Protein AF-A0A6A0A5J2-F1 (afdb_monomer)

Sequence (59 aa):
GDARVEEIDMLWEITKQIEGHTICALGDAAAWPVQGLIRHFRGEMENRIRHASQVQIAA

Radius of gyration: 13.84 Å; Cα contacts (8 Å, |Δi|>4): 39; chains: 1; bounding box: 26×26×39 Å

Mean predicted aligned error: 3.45 Å

Nearest PDB structures (foldseek):
  7ard-assembly1_F  TM=9.938E-01  e=2.115E-05  Polytomella sp. Pringsheim 198.80
  8bq6-assembly1_F  TM=9.842E-01  e=3.518E-05  Arabidopsis thaliana
  8b9z-assembly1_F  TM=9.332E-01  e=1.426E-04  Drosophila melanogaster
  7zmg-assembly1_B  TM=9.995E-01  e=3.703E-04  Thermochaetoides thermophila DSM 1495
  7o71-assembly1_B  TM=9.916E-01  e=3.703E-04  Yarrowia lipolytica

Foldseek 3Di:
DQDDLVVLVVLLVVLVCQPPPDPDCVSVVVSVVSNVCCVPPSVVVVVVNVVVVVVVVVD

InterPro domains:
  IPR019575 NADH-ubiquinone oxidoreductase 51kDa subunit, iron-sulphur binding domain [PF10589] (1-47)
  IPR037207 NADH-ubiquinone oxidoreductase 51kDa subunit, iron-sulphur binding domain superfamily [G3DSA:1.20.1440.230] (1-59)
  IPR037207 NADH-ubiquinone oxidoreductase 51kDa subunit, iron-sulphur binding domain superfamily [SSF140490] (1-52)
  IPR050837 Complex I 51 kDa subunit [PTHR11780] (1-55)

Structure (mmCIF, N/CA/C/O backbone):
data_AF-A0A6A0A5J2-F1
#
_entry.id   AF-A0A6A0A5J2-F1
#
loop_
_atom_site.group_PDB
_atom_site.id
_atom_site.type_symbol
_atom_site.label_atom_id
_atom_site.label_alt_id
_atom_site.label_comp_id
_atom_site.label_asym_id
_atom_site.label_entity_id
_atom_site.label_seq_id
_atom_site.pdbx_PDB_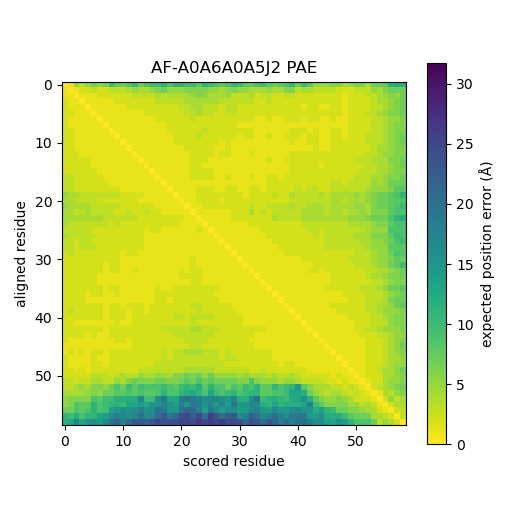ins_code
_atom_site.Cartn_x
_atom_site.Cartn_y
_atom_site.Cartn_z
_atom_site.occupancy
_atom_site.B_iso_or_equiv
_atom_site.auth_seq_id
_atom_site.auth_comp_id
_atom_site.auth_asym_id
_atom_site.auth_atom_id
_atom_site.pdbx_PDB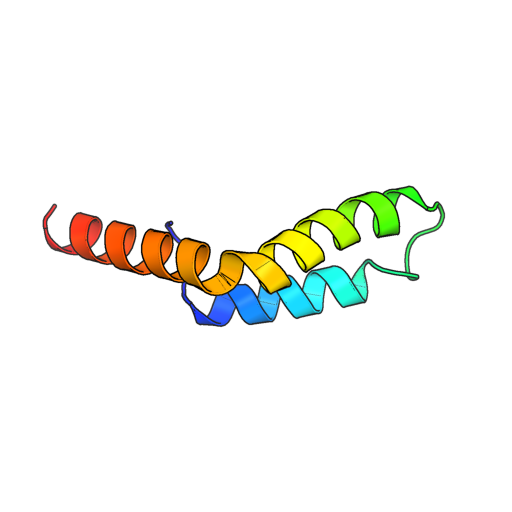_model_num
ATOM 1 N N . GLY A 1 1 ? -2.327 5.962 11.299 1.00 82.31 1 GLY A N 1
ATOM 2 C CA . GLY A 1 1 ? -3.765 5.845 11.589 1.00 82.31 1 GLY A CA 1
ATOM 3 C C . GLY A 1 1 ? -4.545 7.052 11.112 1.00 82.31 1 GLY A C 1
ATOM 4 O O . GLY A 1 1 ? -5.756 6.999 11.155 1.00 82.31 1 GLY A O 1
ATOM 5 N N . ASP A 1 2 ? -3.890 8.109 10.631 1.00 92.69 2 ASP A N 1
ATOM 6 C CA . ASP A 1 2 ? -4.538 9.361 10.221 1.00 92.69 2 ASP A CA 1
ATOM 7 C C . ASP A 1 2 ? -5.095 9.313 8.782 1.00 92.69 2 ASP A C 1
ATOM 9 O O . ASP A 1 2 ? -4.939 10.243 8.006 1.00 92.69 2 ASP A O 1
ATOM 13 N N . ALA A 1 3 ? -5.645 8.165 8.387 1.00 94.56 3 ALA A N 1
ATOM 14 C CA . ALA A 1 3 ? -6.188 7.925 7.050 1.00 94.56 3 ALA A CA 1
ATOM 15 C C . ALA A 1 3 ? -7.668 7.551 7.162 1.00 94.56 3 ALA A C 1
ATOM 17 O O . ALA A 1 3 ? -8.110 7.100 8.218 1.00 94.56 3 ALA A O 1
ATOM 18 N N . ARG A 1 4 ? -8.437 7.674 6.080 1.00 95.44 4 ARG A N 1
ATOM 19 C CA . ARG A 1 4 ? -9.799 7.121 5.991 1.00 95.44 4 ARG A CA 1
ATOM 20 C C . ARG A 1 4 ? -9.743 5.659 5.546 1.00 95.44 4 ARG A C 1
ATOM 22 O O . ARG A 1 4 ? -8.837 5.249 4.831 1.00 95.44 4 ARG A O 1
ATOM 29 N N . VAL A 1 5 ? -10.735 4.854 5.935 1.00 96.31 5 VAL A N 1
ATOM 30 C CA . VAL A 1 5 ? -10.781 3.419 5.568 1.00 96.31 5 VAL A CA 1
ATOM 31 C C . VAL A 1 5 ? -10.765 3.216 4.046 1.00 96.31 5 VAL A C 1
ATOM 33 O O . VAL A 1 5 ? -10.062 2.343 3.551 1.00 96.31 5 VAL A O 1
ATOM 36 N N . GLU A 1 6 ? -11.473 4.065 3.305 1.00 97.06 6 GLU A N 1
ATOM 37 C CA . GLU A 1 6 ? -11.498 4.098 1.832 1.00 97.06 6 GLU A CA 1
ATOM 38 C C . GLU A 1 6 ? -10.131 4.400 1.189 1.00 97.06 6 GLU A C 1
ATOM 40 O O . GLU A 1 6 ? -9.867 3.991 0.059 1.00 97.06 6 GLU A O 1
ATOM 45 N N . GLU A 1 7 ? -9.214 5.054 1.907 1.00 97.94 7 GLU A N 1
ATOM 46 C CA . GLU A 1 7 ? -7.867 5.323 1.397 1.00 97.94 7 GLU A CA 1
ATOM 47 C C . GLU A 1 7 ? -7.006 4.053 1.355 1.00 97.94 7 GLU A C 1
ATOM 49 O O . GLU A 1 7 ? -6.016 4.021 0.628 1.00 97.94 7 GLU A O 1
ATOM 54 N N . ILE A 1 8 ? -7.398 2.977 2.054 1.00 98.00 8 ILE A N 1
ATOM 55 C CA . ILE A 1 8 ? -6.774 1.654 1.893 1.00 98.00 8 ILE A CA 1
ATOM 56 C C . ILE A 1 8 ? -7.039 1.112 0.480 1.00 98.00 8 ILE A C 1
ATOM 58 O O . ILE A 1 8 ? -6.130 0.562 -0.140 1.00 98.00 8 ILE A O 1
ATOM 62 N N . ASP A 1 9 ? -8.255 1.291 -0.042 1.00 98.06 9 ASP A N 1
ATOM 63 C CA . ASP A 1 9 ? -8.617 0.856 -1.399 1.00 98.06 9 ASP A CA 1
ATOM 64 C C . ASP A 1 9 ? -7.962 1.747 -2.455 1.00 98.06 9 ASP A C 1
ATOM 66 O O . ASP A 1 9 ? -7.434 1.256 -3.450 1.00 98.06 9 ASP A O 1
ATOM 70 N N . MET A 1 10 ? -7.890 3.055 -2.201 1.00 98.25 10 MET A N 1
ATOM 71 C CA . MET A 1 10 ? -7.116 3.962 -3.049 1.00 98.25 10 MET A CA 1
ATOM 72 C C . MET A 1 10 ? -5.634 3.558 -3.098 1.00 98.25 10 MET A C 1
ATOM 74 O O . MET A 1 10 ? -5.038 3.514 -4.173 1.00 98.25 10 MET A O 1
ATOM 78 N N . LEU A 1 11 ? -5.033 3.232 -1.949 1.00 98.19 11 LEU A N 1
ATOM 79 C CA . LEU A 1 11 ? -3.643 2.787 -1.874 1.00 98.19 11 LEU A CA 1
ATOM 80 C C . LEU A 1 11 ? -3.434 1.467 -2.626 1.00 98.19 11 LEU A C 1
ATOM 82 O O . LEU A 1 11 ? -2.422 1.307 -3.307 1.00 98.19 11 LEU A O 1
ATOM 86 N N . TRP A 1 12 ? -4.395 0.544 -2.547 1.00 98.44 12 TRP A N 1
ATOM 87 C CA . TRP A 1 12 ? -4.391 -0.684 -3.337 1.00 98.44 12 TRP A CA 1
ATOM 88 C C . TRP A 1 12 ? -4.326 -0.385 -4.842 1.00 98.44 12 TRP A C 1
ATOM 90 O O . TRP A 1 12 ? -3.418 -0.870 -5.521 1.00 98.44 12 TRP A O 1
ATOM 100 N N . GLU A 1 13 ? -5.203 0.480 -5.351 1.00 98.50 13 GLU A N 1
ATOM 101 C CA . GLU A 1 13 ? -5.206 0.864 -6.768 1.00 98.50 13 GLU A CA 1
ATOM 102 C C . GLU A 1 13 ? -3.911 1.574 -7.187 1.00 98.50 13 GLU A C 1
ATOM 104 O O . GLU A 1 13 ? -3.341 1.259 -8.232 1.00 98.50 13 GLU A O 1
ATOM 109 N N . ILE A 1 14 ? -3.364 2.457 -6.345 1.00 98.31 14 ILE A N 1
ATOM 110 C CA . ILE A 1 14 ? -2.073 3.113 -6.610 1.00 98.31 14 ILE A CA 1
ATOM 111 C C . ILE A 1 14 ? -0.954 2.076 -6.759 1.00 98.31 14 ILE A C 1
ATOM 113 O O . ILE A 1 14 ? -0.146 2.166 -7.683 1.00 98.31 14 ILE A O 1
ATOM 117 N N . THR A 1 15 ? -0.904 1.052 -5.900 1.00 98.50 15 THR A N 1
ATOM 118 C CA . THR A 1 15 ? 0.125 0.008 -6.042 1.00 98.50 15 THR A CA 1
ATOM 119 C C . THR A 1 15 ? -0.006 -0.765 -7.355 1.00 98.50 15 THR A C 1
ATOM 121 O O . THR A 1 15 ? 1.009 -1.200 -7.891 1.00 98.50 15 THR A O 1
ATOM 124 N N . LYS A 1 16 ? -1.220 -0.904 -7.906 1.00 98.25 16 LYS A N 1
ATOM 125 C CA . LYS A 1 16 ? -1.458 -1.525 -9.220 1.00 98.25 16 LYS A CA 1
ATOM 126 C C . LYS A 1 16 ? -1.078 -0.624 -10.387 1.00 98.25 16 LYS A C 1
ATOM 128 O O . LYS A 1 16 ? -0.644 -1.126 -11.415 1.00 98.25 16 LYS A O 1
ATOM 133 N N . GLN A 1 17 ? -1.187 0.689 -10.215 1.00 98.44 17 GLN A N 1
ATOM 134 C CA . GLN A 1 17 ? -0.684 1.656 -11.190 1.00 98.44 17 GLN A CA 1
ATOM 135 C C . GLN A 1 17 ? 0.845 1.713 -11.227 1.00 98.44 17 GLN A C 1
ATOM 137 O O . GLN A 1 17 ? 1.402 2.085 -12.250 1.00 98.44 17 GLN A O 1
ATOM 142 N N . ILE A 1 18 ? 1.528 1.365 -10.132 1.00 98.31 18 ILE A N 1
ATOM 143 C CA . ILE A 1 18 ? 2.996 1.293 -10.086 1.00 98.31 18 ILE A CA 1
ATOM 144 C C . ILE A 1 18 ? 3.489 -0.035 -10.671 1.00 98.31 18 ILE A C 1
ATOM 146 O O . ILE A 1 18 ? 4.417 -0.045 -11.480 1.00 98.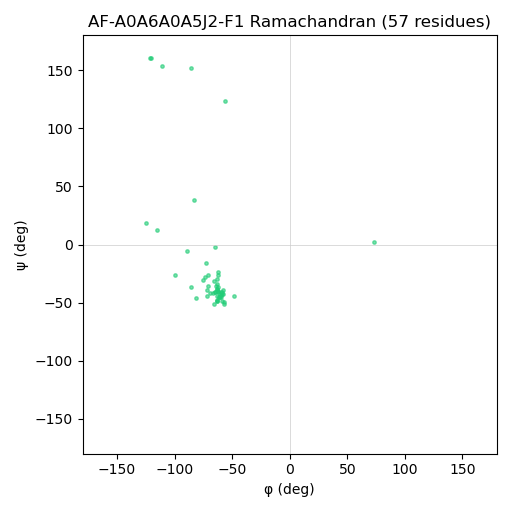31 18 ILE A O 1
ATOM 150 N N . GLU A 1 19 ? 2.866 -1.145 -10.271 1.00 98.12 19 GLU A N 1
ATOM 151 C CA . GLU A 1 19 ? 3.219 -2.491 -10.726 1.00 98.12 19 GLU A CA 1
ATOM 152 C C . GLU A 1 19 ? 3.172 -2.591 -12.260 1.00 98.12 19 GLU A C 1
ATOM 154 O O . GLU A 1 19 ? 2.158 -2.285 -12.884 1.00 98.12 19 GLU A O 1
ATOM 159 N N . GLY A 1 20 ? 4.279 -3.000 -12.880 1.00 96.88 20 GLY A N 1
ATOM 160 C CA . GLY A 1 20 ? 4.411 -3.163 -14.329 1.00 96.88 20 GLY A CA 1
ATOM 161 C C . GLY A 1 20 ? 4.493 -1.864 -15.141 1.00 96.88 20 GLY A C 1
ATOM 162 O O . GLY A 1 20 ? 4.598 -1.932 -16.364 1.00 96.88 20 GLY A O 1
ATOM 163 N N . HIS A 1 21 ? 4.480 -0.693 -14.496 1.00 98.00 21 HIS A N 1
ATOM 164 C CA . HIS A 1 21 ? 4.493 0.618 -15.165 1.00 98.00 21 HIS A CA 1
ATOM 165 C C . HIS A 1 21 ? 5.765 1.434 -14.881 1.00 98.00 21 HIS A C 1
ATOM 167 O O . HIS A 1 21 ? 5.841 2.623 -15.199 1.00 98.00 21 HIS A O 1
ATOM 173 N N . THR A 1 22 ? 6.792 0.809 -14.306 1.00 97.75 22 THR A N 1
ATOM 174 C CA . THR A 1 22 ? 8.099 1.426 -14.051 1.00 97.75 22 THR A CA 1
ATOM 175 C C . THR A 1 22 ? 9.196 0.837 -14.934 1.00 97.75 22 THR A C 1
ATOM 177 O O . THR A 1 22 ? 9.137 -0.320 -15.333 1.00 97.75 22 THR A O 1
ATOM 180 N N . ILE A 1 23 ? 10.246 1.623 -15.204 1.00 98.25 23 ILE A N 1
ATOM 181 C CA . ILE A 1 23 ? 11.369 1.212 -16.072 1.00 98.25 23 ILE A CA 1
ATOM 182 C C . ILE A 1 23 ? 12.152 0.024 -15.488 1.00 98.25 23 ILE A C 1
ATOM 184 O O . ILE A 1 23 ? 12.634 -0.824 -16.235 1.00 98.25 23 ILE A O 1
ATOM 188 N N . CYS A 1 24 ? 12.309 -0.037 -14.164 1.00 97.94 24 CYS A N 1
ATOM 189 C CA . CYS A 1 24 ? 13.007 -1.126 -13.485 1.00 97.94 24 CYS A CA 1
ATOM 190 C C . CYS A 1 24 ? 12.098 -1.831 -12.472 1.00 97.94 24 CYS A C 1
ATOM 192 O O . CYS A 1 24 ? 11.130 -1.249 -11.981 1.00 97.94 24 CYS A O 1
ATOM 194 N N . ALA A 1 25 ? 12.469 -3.060 -12.098 1.00 98.00 25 ALA A N 1
ATOM 195 C CA . ALA A 1 25 ? 11.724 -3.902 -11.156 1.00 98.00 25 ALA A CA 1
ATOM 196 C C . ALA A 1 25 ? 11.653 -3.343 -9.719 1.00 98.00 25 ALA A C 1
ATOM 198 O O . ALA A 1 25 ? 11.020 -3.940 -8.852 1.00 98.00 25 ALA A O 1
ATOM 199 N N . LEU A 1 26 ? 12.296 -2.202 -9.443 1.00 98.38 26 LEU A N 1
ATOM 200 C CA . LEU A 1 26 ? 12.187 -1.532 -8.150 1.00 98.38 26 LEU A CA 1
ATOM 201 C C . LEU A 1 26 ? 10.748 -1.076 -7.867 1.00 98.38 26 LEU A C 1
ATOM 203 O O . LEU A 1 26 ? 10.334 -1.109 -6.712 1.00 98.38 26 LEU A O 1
ATOM 207 N N . GLY A 1 27 ? 9.986 -0.678 -8.894 1.00 98.25 27 GLY A N 1
ATOM 208 C CA . GLY A 1 27 ? 8.581 -0.296 -8.726 1.00 98.25 27 GLY A CA 1
ATOM 209 C C . GLY A 1 27 ? 7.730 -1.465 -8.239 1.00 98.25 27 GLY A C 1
ATOM 210 O O . GLY A 1 27 ? 7.044 -1.341 -7.226 1.00 98.25 27 GLY A O 1
ATOM 211 N N . ASP A 1 28 ? 7.865 -2.627 -8.878 1.00 98.19 28 ASP A N 1
ATOM 212 C CA . ASP A 1 28 ? 7.190 -3.863 -8.461 1.00 98.19 28 ASP A CA 1
ATOM 213 C C . ASP A 1 28 ? 7.622 -4.281 -7.051 1.00 98.19 28 ASP A C 1
ATOM 215 O O . ASP A 1 28 ? 6.790 -4.566 -6.188 1.00 98.19 28 ASP A O 1
ATOM 219 N N . ALA A 1 29 ? 8.931 -4.225 -6.781 1.00 98.31 29 ALA A N 1
ATOM 220 C CA . ALA A 1 29 ? 9.494 -4.532 -5.472 1.00 98.31 29 ALA A CA 1
ATOM 221 C C . ALA A 1 29 ? 9.003 -3.583 -4.363 1.00 98.31 29 ALA A C 1
ATOM 223 O O . ALA A 1 29 ? 8.969 -3.990 -3.205 1.00 98.31 29 ALA A O 1
ATOM 224 N N . ALA A 1 30 ? 8.611 -2.346 -4.691 1.00 98.19 30 ALA A N 1
ATOM 225 C CA . ALA A 1 30 ? 8.004 -1.400 -3.754 1.00 98.19 30 ALA A CA 1
ATOM 226 C C . ALA A 1 30 ? 6.480 -1.590 -3.623 1.00 98.19 30 ALA A C 1
ATOM 228 O O . ALA A 1 30 ? 5.934 -1.457 -2.526 1.00 98.19 30 ALA A O 1
ATOM 229 N N . ALA A 1 31 ? 5.792 -1.932 -4.715 1.00 98.62 31 ALA A N 1
ATOM 230 C CA . ALA A 1 31 ? 4.346 -2.133 -4.743 1.00 98.62 31 ALA A CA 1
ATOM 231 C C . ALA A 1 31 ? 3.917 -3.423 -4.025 1.00 98.62 31 ALA A C 1
ATOM 233 O O . ALA A 1 31 ? 2.967 -3.415 -3.237 1.00 98.62 31 ALA A O 1
ATOM 234 N N . TRP A 1 32 ? 4.622 -4.534 -4.252 1.00 98.62 32 TRP A N 1
ATOM 235 C CA . TRP A 1 32 ? 4.236 -5.840 -3.712 1.00 98.62 32 TRP A CA 1
ATOM 236 C C . TRP A 1 32 ? 4.236 -5.929 -2.179 1.00 98.62 32 TRP A C 1
ATOM 238 O O . TRP A 1 32 ? 3.291 -6.513 -1.646 1.00 98.62 32 TRP A O 1
ATOM 248 N N . PRO A 1 33 ? 5.195 -5.346 -1.429 1.00 98.69 33 PRO A N 1
ATOM 249 C CA . PRO A 1 33 ? 5.127 -5.314 0.031 1.00 98.69 33 PRO A CA 1
ATOM 250 C C . PRO A 1 33 ? 3.868 -4.620 0.556 1.00 98.69 33 PRO A C 1
ATOM 252 O O . PRO A 1 33 ? 3.238 -5.119 1.488 1.00 98.69 33 PRO A O 1
ATOM 255 N N . VAL A 1 34 ? 3.459 -3.508 -0.064 1.00 98.50 34 VAL A N 1
ATOM 256 C CA . VAL A 1 34 ? 2.237 -2.784 0.321 1.00 98.50 34 VAL A CA 1
ATOM 257 C C . VAL A 1 34 ? 0.996 -3.603 -0.036 1.00 98.50 34 VAL A C 1
ATOM 259 O O . VAL A 1 34 ? 0.096 -3.737 0.791 1.00 98.50 34 VAL A O 1
ATOM 262 N N . GLN A 1 35 ? 0.966 -4.240 -1.211 1.00 98.62 35 GLN A N 1
ATOM 263 C CA . GLN A 1 35 ? -0.115 -5.161 -1.577 1.00 98.62 35 GLN A CA 1
ATOM 264 C C . GLN A 1 35 ? -0.220 -6.348 -0.608 1.00 98.62 35 GLN A C 1
ATOM 266 O O . GLN A 1 35 ? -1.321 -6.726 -0.213 1.00 98.62 35 GLN A O 1
ATOM 271 N N . GLY A 1 36 ? 0.907 -6.937 -0.200 1.00 98.56 36 GLY A N 1
ATOM 272 C CA . GLY A 1 36 ? 0.951 -8.011 0.792 1.00 98.56 36 GLY A CA 1
ATOM 273 C C . GLY A 1 36 ? 0.444 -7.550 2.159 1.00 98.56 36 GLY A C 1
ATOM 274 O O . GLY A 1 36 ? -0.379 -8.235 2.770 1.00 98.56 36 GLY A O 1
ATOM 275 N N . LEU A 1 37 ? 0.866 -6.361 2.602 1.00 98.56 37 LEU A N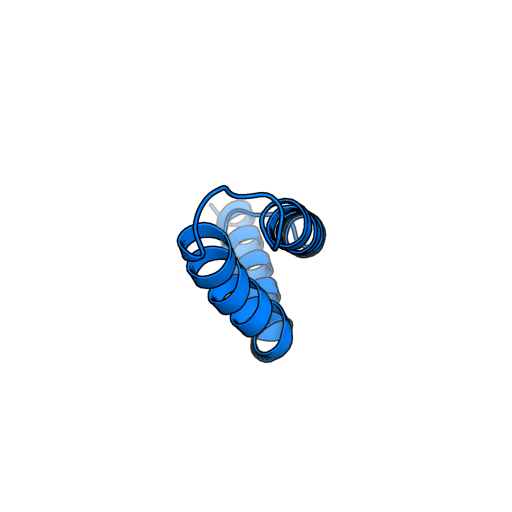 1
ATOM 276 C CA . LEU A 1 37 ? 0.374 -5.736 3.830 1.00 98.56 37 LEU A CA 1
ATOM 277 C C . LEU A 1 37 ? -1.148 -5.565 3.789 1.00 98.56 37 LEU A C 1
ATOM 279 O O . LEU A 1 37 ? -1.826 -5.998 4.716 1.00 98.56 37 LEU A O 1
ATOM 283 N N . ILE A 1 38 ? -1.693 -5.003 2.708 1.00 98.38 38 ILE A N 1
ATOM 284 C CA . ILE A 1 38 ? -3.141 -4.814 2.559 1.00 98.38 38 ILE A CA 1
ATOM 285 C C . ILE A 1 38 ? -3.854 -6.172 2.543 1.00 98.38 38 ILE A C 1
ATOM 287 O O . ILE A 1 38 ? -4.796 -6.368 3.302 1.00 98.38 38 ILE A O 1
ATOM 291 N N . ARG A 1 39 ? -3.392 -7.150 1.755 1.00 98.38 39 ARG A N 1
ATOM 292 C CA . ARG A 1 39 ? -4.034 -8.476 1.648 1.00 98.38 39 ARG A CA 1
ATOM 293 C C . ARG A 1 39 ? -4.129 -9.219 2.977 1.00 98.38 39 ARG A C 1
ATOM 295 O O . ARG A 1 39 ? -5.148 -9.847 3.247 1.00 98.38 39 ARG A O 1
ATOM 302 N N . HIS A 1 40 ? -3.068 -9.184 3.778 1.00 98.62 40 HIS A N 1
ATOM 303 C CA . HIS A 1 40 ? -2.973 -10.010 4.983 1.00 98.62 40 HIS A CA 1
ATOM 304 C C . HIS A 1 40 ? -3.306 -9.253 6.269 1.00 98.62 40 HIS A C 1
ATOM 306 O O . HIS A 1 40 ? -3.754 -9.866 7.234 1.00 98.62 40 HIS A O 1
ATOM 312 N N . PHE A 1 41 ? -3.125 -7.932 6.287 1.00 98.44 41 PHE A N 1
ATOM 313 C CA . PHE A 1 41 ? -3.239 -7.109 7.490 1.00 98.44 41 PHE A CA 1
ATOM 314 C C . PHE A 1 41 ? -4.238 -5.954 7.348 1.00 98.44 41 PHE A C 1
ATOM 316 O O . PHE A 1 41 ? -4.218 -5.041 8.175 1.00 98.44 41 PHE A O 1
ATOM 323 N N . ARG A 1 42 ? -5.165 -5.997 6.373 1.00 98.06 42 ARG A N 1
ATOM 324 C CA . ARG A 1 42 ? -6.232 -4.982 6.235 1.00 98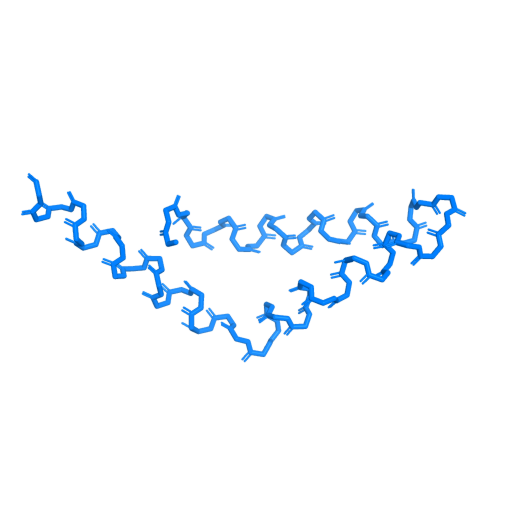.06 42 ARG A CA 1
ATOM 325 C C . ARG A 1 42 ? -6.956 -4.711 7.550 1.00 98.06 42 ARG A C 1
ATOM 327 O O . ARG A 1 42 ? -7.149 -3.556 7.911 1.00 98.06 42 ARG A O 1
ATOM 334 N N . GLY A 1 43 ? -7.301 -5.771 8.284 1.00 97.94 43 GLY A N 1
ATOM 335 C CA . GLY A 1 43 ? -7.991 -5.653 9.569 1.00 97.94 43 GLY A CA 1
ATOM 336 C C . GLY A 1 43 ? -7.213 -4.810 10.581 1.00 97.94 43 GLY A C 1
ATOM 337 O O . GLY A 1 43 ? -7.792 -3.943 11.224 1.00 97.94 43 GLY A O 1
ATOM 338 N N . GLU A 1 44 ? -5.894 -4.990 10.666 1.00 98.19 44 GLU A N 1
ATOM 339 C CA . GLU A 1 44 ? -5.033 -4.202 11.555 1.00 98.19 44 GLU A CA 1
ATOM 340 C C . GLU A 1 44 ? -4.882 -2.749 11.071 1.00 98.19 44 GLU A C 1
ATOM 342 O O . GLU A 1 44 ? -4.859 -1.818 11.875 1.00 98.19 44 GLU A O 1
ATOM 347 N N . MET A 1 45 ? -4.838 -2.521 9.756 1.00 97.88 45 MET A N 1
ATOM 348 C CA . MET A 1 45 ? -4.817 -1.166 9.190 1.00 97.88 45 MET A CA 1
ATOM 349 C C . MET A 1 45 ? -6.103 -0.396 9.517 1.00 97.88 45 MET A C 1
ATOM 351 O O . MET A 1 45 ? -6.035 0.728 10.018 1.00 97.88 45 MET A O 1
ATOM 355 N N . GLU A 1 46 ? -7.268 -1.011 9.293 1.00 97.69 46 GLU A N 1
ATOM 356 C CA . GLU A 1 46 ? -8.568 -0.445 9.668 1.00 97.69 46 GLU A CA 1
ATOM 357 C C . GLU A 1 46 ? -8.656 -0.195 11.171 1.00 97.69 46 GLU A C 1
ATOM 359 O O . GLU A 1 46 ? -9.150 0.847 11.602 1.00 97.69 46 GLU A O 1
ATOM 364 N N . ASN A 1 47 ? -8.145 -1.132 11.971 1.00 97.19 47 ASN A N 1
ATOM 365 C 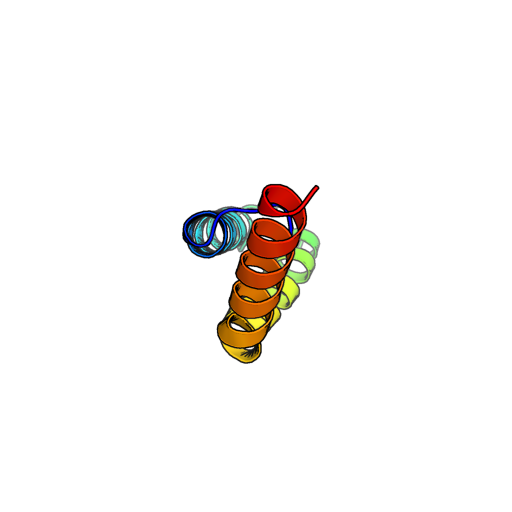CA . ASN A 1 47 ? -8.114 -1.015 13.416 1.00 97.19 47 ASN A CA 1
ATOM 366 C C . ASN A 1 47 ? -7.339 0.237 13.851 1.00 97.19 47 ASN A C 1
ATOM 368 O O . ASN A 1 47 ? -7.860 1.057 14.607 1.00 97.19 47 ASN A O 1
ATOM 372 N N . ARG A 1 48 ? -6.135 0.444 13.303 1.00 96.88 48 ARG A N 1
ATOM 373 C CA . ARG A 1 48 ? -5.307 1.634 13.567 1.00 96.88 48 ARG A CA 1
ATOM 374 C C . ARG A 1 48 ? -5.968 2.933 13.126 1.00 96.88 48 ARG A C 1
ATOM 376 O O . ARG A 1 48 ? -5.778 3.952 13.784 1.00 96.88 48 ARG A O 1
ATOM 383 N N . ILE A 1 49 ? -6.696 2.910 12.013 1.00 96.50 49 ILE A N 1
ATOM 384 C CA . ILE A 1 49 ? -7.450 4.068 11.520 1.00 96.50 49 ILE A CA 1
ATOM 385 C C . ILE A 1 49 ? -8.577 4.426 12.489 1.00 96.50 49 ILE A C 1
ATOM 387 O O . ILE A 1 49 ? -8.665 5.561 12.953 1.00 96.50 49 ILE A O 1
ATOM 391 N N . ARG A 1 50 ? -9.396 3.441 12.871 1.00 95.25 50 ARG A N 1
ATOM 392 C CA . ARG A 1 50 ? -10.507 3.649 13.808 1.00 95.25 50 ARG A CA 1
ATOM 393 C C . ARG A 1 50 ? -10.009 4.132 15.169 1.00 95.25 50 ARG A C 1
ATOM 395 O O . ARG A 1 50 ? -10.544 5.105 15.688 1.00 95.25 50 ARG A O 1
ATOM 402 N N . HIS A 1 51 ? -8.952 3.525 15.706 1.00 94.19 51 HIS A N 1
ATOM 403 C CA . HIS A 1 51 ? -8.357 3.951 16.975 1.00 94.19 51 HIS A CA 1
ATOM 404 C C . HIS A 1 51 ? -7.843 5.393 16.919 1.00 94.19 51 HIS A C 1
ATOM 406 O O . HIS A 1 51 ? -8.130 6.176 17.819 1.00 94.19 51 HIS A O 1
ATOM 412 N N . ALA A 1 52 ? -7.129 5.774 15.856 1.00 90.75 52 ALA A N 1
ATOM 413 C CA . ALA A 1 52 ? -6.657 7.148 15.696 1.00 90.75 52 ALA A CA 1
ATOM 414 C C . ALA A 1 52 ? -7.822 8.146 15.602 1.00 90.75 52 ALA A C 1
ATOM 416 O O . ALA A 1 52 ? -7.779 9.181 16.261 1.00 90.75 52 ALA A O 1
ATOM 417 N N . SER A 1 53 ? -8.891 7.799 14.873 1.00 83.31 53 SER A N 1
ATOM 418 C CA . SER A 1 53 ? -10.091 8.641 14.783 1.00 83.31 53 SER A CA 1
ATOM 419 C C . SER A 1 53 ? -10.796 8.813 16.134 1.00 83.31 53 SER A C 1
ATOM 421 O O . SER A 1 53 ? -11.235 9.908 16.465 1.00 83.31 53 SER A O 1
ATOM 423 N N . GLN A 1 54 ? -10.848 7.761 16.961 1.00 81.69 54 GLN A N 1
ATOM 424 C CA . GLN A 1 54 ? -11.416 7.837 18.310 1.00 81.69 54 GLN A CA 1
ATOM 425 C C . GLN A 1 54 ? -10.580 8.734 19.226 1.00 81.69 54 GLN A C 1
ATOM 427 O O . GLN A 1 54 ? -11.138 9.531 19.975 1.00 81.69 54 GLN A O 1
ATOM 432 N N . VAL A 1 55 ? -9.250 8.631 19.144 1.00 80.94 55 VAL A N 1
ATOM 433 C CA . VAL A 1 55 ? -8.333 9.481 19.917 1.00 80.94 55 VAL A CA 1
ATOM 434 C C . VAL A 1 55 ? -8.449 10.946 19.489 1.00 80.94 55 VAL A C 1
ATOM 436 O O . VAL A 1 55 ? -8.476 11.814 20.352 1.00 80.94 55 VAL A O 1
ATOM 439 N N . GLN A 1 56 ? -8.577 11.229 18.189 1.00 74.06 56 GLN A N 1
ATOM 440 C CA . GL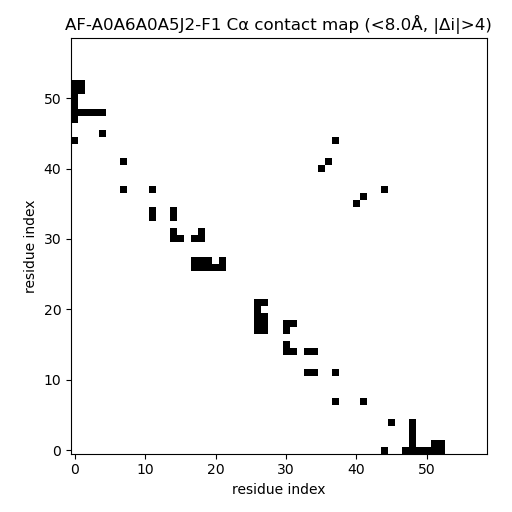N A 1 56 ? -8.768 12.591 17.675 1.00 74.06 56 GLN A CA 1
ATOM 441 C C . GLN A 1 56 ? -10.101 13.225 18.100 1.00 74.06 56 GLN A C 1
ATOM 443 O O . GLN A 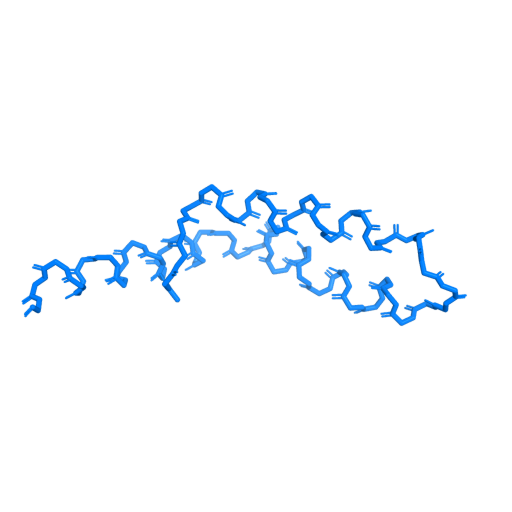1 56 ? -10.152 14.433 18.270 1.00 74.06 56 GLN A O 1
ATOM 448 N N . ILE A 1 57 ? -11.170 12.442 18.286 1.00 72.69 57 ILE A N 1
ATOM 449 C CA . ILE A 1 57 ? -12.463 12.955 18.785 1.00 72.69 57 ILE A CA 1
ATOM 450 C C . ILE A 1 57 ? -12.402 13.283 20.286 1.00 72.69 57 ILE A C 1
ATOM 452 O O . ILE A 1 57 ? -13.156 14.125 20.769 1.00 72.69 57 ILE A O 1
ATOM 456 N N . ALA A 1 58 ? -11.541 12.594 21.036 1.00 63.12 58 ALA A N 1
ATOM 457 C CA . ALA A 1 58 ? -11.419 12.744 22.484 1.00 63.12 58 ALA A CA 1
ATOM 458 C C . ALA A 1 58 ? -10.415 13.830 22.927 1.00 63.12 58 ALA A C 1
ATOM 460 O O . ALA A 1 58 ? -10.308 14.075 24.131 1.00 63.12 58 ALA A O 1
ATOM 461 N N . ALA A 1 59 ? -9.676 14.434 21.990 1.00 55.66 59 ALA A N 1
ATOM 462 C CA . ALA A 1 59 ? -8.672 15.480 22.216 1.00 55.66 59 ALA A CA 1
ATOM 463 C C . ALA A 1 59 ? -9.212 16.867 21.843 1.00 55.66 59 ALA A C 1
ATOM 465 O O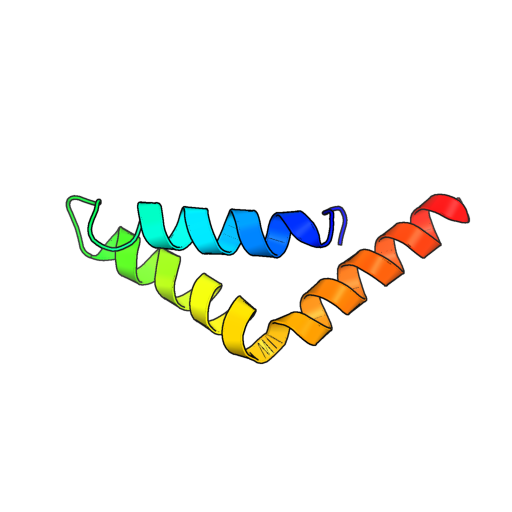 . ALA A 1 59 ? -8.841 17.834 22.546 1.00 55.66 59 ALA A O 1
#

Solvent-accessible surface area (backbone atoms only — not comparable to full-atom values): 3326 Å² total; per-residue (Å²): 74,96,58,58,74,69,51,56,58,51,50,51,52,50,32,56,64,36,38,91,68,47,98,52,71,63,36,38,65,57,23,50,59,54,50,50,45,47,75,78,40,42,69,60,53,46,48,41,19,52,52,41,53,54,52,62,73,75,107

Secondary structure (DSSP, 8-state):
--S-THHHHHHHHHHHHHTT-SSSTHHHHHHHHHHHHHHHHHHHHHHHHHHHHHHHH--

pLDDT: mean 94.4, std 8.84, range [55.66, 98.69]

Organism: Haematococcus lacustris (NCBI:txid44745)